Protein AF-A0A0J1G7T1-F1 (afdb_monomer_lite)

pLDDT: mean 90.17, std 11.35, range [50.28, 98.5]

Structure (mmCIF, N/CA/C/O backbone):
data_AF-A0A0J1G7T1-F1
#
_entry.id   AF-A0A0J1G7T1-F1
#
loop_
_atom_site.group_PDB
_atom_site.id
_atom_site.type_symbol
_atom_site.label_atom_id
_atom_site.label_alt_id
_atom_site.label_comp_id
_atom_site.label_asym_id
_atom_site.label_entity_id
_atom_site.label_seq_id
_atom_site.pdbx_PDB_ins_code
_atom_site.Cartn_x
_atom_site.Cartn_y
_atom_site.Cartn_z
_atom_site.occupancy
_atom_site.B_iso_or_equiv
_atom_site.auth_seq_id
_atom_site.auth_comp_id
_atom_site.auth_asym_id
_atom_site.auth_atom_id
_atom_site.pdbx_PDB_model_num
ATOM 1 N N . MET A 1 1 ? 23.965 -7.262 -17.929 1.00 50.28 1 MET A N 1
ATOM 2 C CA . MET A 1 1 ? 22.689 -6.513 -17.904 1.00 50.28 1 MET A CA 1
ATOM 3 C C . MET A 1 1 ? 21.839 -7.115 -16.795 1.00 50.28 1 MET A C 1
ATOM 5 O O . MET A 1 1 ? 21.727 -8.338 -16.795 1.00 50.28 1 MET A O 1
ATOM 9 N N . PRO A 1 2 ? 21.315 -6.339 -15.832 1.00 51.22 2 PRO A N 1
ATOM 10 C CA . PRO A 1 2 ? 20.493 -6.905 -14.765 1.00 51.22 2 PRO A CA 1
ATOM 11 C C . PRO A 1 2 ? 19.244 -7.589 -15.357 1.00 51.22 2 PRO A C 1
ATOM 13 O O . PRO A 1 2 ? 18.709 -7.085 -16.352 1.00 51.22 2 PRO A O 1
ATOM 16 N N . PRO A 1 3 ? 18.770 -8.721 -14.807 1.00 55.78 3 PRO A N 1
ATOM 17 C CA . PRO A 1 3 ? 17.714 -9.540 -15.420 1.00 55.78 3 PRO A CA 1
ATOM 18 C C . PRO A 1 3 ? 16.373 -8.801 -15.616 1.00 55.78 3 PRO A C 1
ATOM 20 O O . PRO A 1 3 ? 15.583 -9.178 -16.480 1.00 55.78 3 PRO A O 1
ATOM 23 N N . TYR A 1 4 ? 16.159 -7.701 -14.894 1.00 54.72 4 TYR A N 1
ATOM 24 C CA . TYR A 1 4 ? 14.972 -6.831 -14.923 1.00 54.72 4 TYR A CA 1
ATOM 25 C C . TYR A 1 4 ? 14.970 -5.794 -16.058 1.00 54.72 4 TYR A C 1
ATOM 27 O O . TYR A 1 4 ? 13.953 -5.153 -16.329 1.00 54.72 4 TYR A O 1
ATOM 35 N N . ALA A 1 5 ? 16.068 -5.678 -16.811 1.00 53.62 5 ALA A N 1
ATOM 36 C CA . ALA A 1 5 ? 16.098 -4.888 -18.040 1.00 53.62 5 ALA A CA 1
ATOM 37 C C . ALA A 1 5 ? 15.208 -5.464 -19.164 1.00 53.62 5 ALA A C 1
ATOM 39 O O . ALA A 1 5 ? 15.023 -4.813 -20.189 1.00 53.62 5 ALA A O 1
ATOM 40 N N . LYS A 1 6 ? 14.635 -6.661 -18.967 1.00 56.75 6 LYS A N 1
ATOM 41 C CA . LYS A 1 6 ? 13.764 -7.349 -19.932 1.00 56.75 6 LYS A CA 1
ATOM 42 C C . LYS A 1 6 ? 12.339 -6.796 -20.005 1.00 56.75 6 LYS A C 1
ATOM 44 O O . LYS A 1 6 ? 11.659 -7.036 -20.998 1.00 56.75 6 LYS A O 1
ATOM 49 N N . PHE A 1 7 ? 11.872 -6.052 -19.000 1.00 61.50 7 PHE A N 1
ATOM 50 C CA . PHE A 1 7 ? 10.547 -5.438 -19.073 1.00 61.50 7 PHE A CA 1
ATOM 51 C C . PHE A 1 7 ? 10.605 -4.125 -19.850 1.00 61.50 7 PHE A C 1
ATOM 53 O O . PHE A 1 7 ? 11.282 -3.180 -19.432 1.00 61.50 7 PHE A O 1
ATOM 60 N N . ASN A 1 8 ? 9.859 -4.060 -20.954 1.00 76.94 8 ASN A N 1
ATOM 61 C CA . ASN A 1 8 ? 9.566 -2.821 -21.672 1.00 76.94 8 ASN A CA 1
ATOM 62 C C . ASN A 1 8 ? 9.051 -1.754 -20.672 1.00 76.94 8 ASN A C 1
ATOM 64 O O . ASN A 1 8 ? 8.193 -2.087 -19.849 1.00 76.94 8 ASN A O 1
ATOM 68 N N . PRO A 1 9 ? 9.532 -0.495 -20.712 1.00 77.81 9 PRO A N 1
ATOM 69 C CA . PRO A 1 9 ? 9.046 0.584 -19.847 1.00 77.81 9 PRO A CA 1
ATOM 70 C C . PRO A 1 9 ? 7.515 0.698 -19.757 1.00 77.81 9 PRO A C 1
ATOM 72 O O . PRO A 1 9 ? 6.982 0.863 -18.661 1.00 77.81 9 PRO A O 1
ATOM 75 N N . ALA A 1 10 ? 6.797 0.518 -20.872 1.00 78.88 10 ALA A N 1
ATOM 76 C CA . ALA A 1 10 ? 5.332 0.539 -20.883 1.00 78.88 10 ALA A CA 1
ATOM 77 C C . ALA A 1 10 ? 4.725 -0.598 -20.041 1.00 78.88 10 ALA A C 1
ATOM 79 O O . ALA A 1 10 ? 3.765 -0.399 -19.300 1.00 78.88 10 ALA A O 1
ATOM 80 N N . PHE A 1 11 ? 5.329 -1.788 -20.095 1.00 83.56 11 PHE A N 1
ATOM 81 C CA . PHE A 1 11 ? 4.905 -2.926 -19.283 1.00 83.56 11 PHE A CA 1
ATOM 82 C C . PHE A 1 11 ? 5.117 -2.661 -17.789 1.00 83.56 11 PHE A C 1
ATOM 84 O O . PHE A 1 11 ? 4.256 -3.004 -16.979 1.00 83.56 11 PHE A O 1
ATOM 91 N N . ARG A 1 12 ? 6.221 -1.998 -17.415 1.00 85.38 12 ARG A N 1
ATOM 92 C CA . ARG A 1 12 ? 6.479 -1.616 -16.016 1.00 85.38 12 ARG A CA 1
ATOM 93 C C . ARG A 1 12 ? 5.422 -0.645 -15.511 1.00 85.38 12 ARG A C 1
ATOM 95 O O . ARG A 1 12 ? 4.888 -0.855 -14.430 1.00 85.38 12 ARG A O 1
ATOM 102 N N . GLN A 1 13 ? 5.070 0.368 -16.301 1.00 86.62 13 GLN A N 1
ATOM 103 C CA . GLN A 1 13 ? 4.047 1.333 -15.903 1.00 86.62 13 GLN A CA 1
ATOM 104 C C . GLN A 1 13 ? 2.675 0.671 -15.717 1.00 86.62 13 GLN A C 1
ATOM 106 O O . GLN A 1 13 ? 2.017 0.901 -14.704 1.00 86.62 13 GLN A O 1
ATOM 111 N N . ASN A 1 14 ? 2.268 -0.193 -16.648 1.00 90.50 14 ASN A N 1
ATOM 112 C CA . ASN A 1 14 ? 0.995 -0.909 -16.543 1.00 90.50 14 ASN A CA 1
ATOM 113 C C . ASN A 1 14 ? 0.973 -1.844 -15.329 1.00 90.50 14 ASN A C 1
ATOM 115 O O . ASN A 1 14 ? -0.002 -1.870 -14.585 1.00 90.50 14 ASN A O 1
ATOM 119 N N . THR A 1 15 ? 2.069 -2.563 -15.087 1.00 90.69 15 THR A N 1
ATOM 120 C CA . THR A 1 15 ? 2.218 -3.450 -13.926 1.00 90.69 15 THR A CA 1
ATOM 121 C C . THR A 1 15 ? 2.163 -2.655 -12.621 1.00 90.69 15 THR A C 1
ATOM 123 O O . THR A 1 15 ? 1.416 -3.019 -11.716 1.00 90.69 15 THR A O 1
ATOM 126 N N . ARG A 1 16 ? 2.865 -1.514 -12.554 1.00 92.81 16 ARG A N 1
ATOM 127 C CA . ARG A 1 16 ? 2.828 -0.579 -11.421 1.00 92.81 16 ARG A CA 1
ATOM 128 C C . ARG A 1 16 ? 1.397 -0.200 -11.056 1.00 92.81 16 ARG A C 1
ATOM 130 O O . ARG A 1 16 ? 1.012 -0.293 -9.894 1.00 92.81 16 ARG A O 1
ATOM 137 N N . VAL A 1 17 ? 0.614 0.205 -12.055 1.00 93.94 17 VAL A N 1
ATOM 138 C CA . VAL A 1 17 ? -0.768 0.646 -11.849 1.00 93.94 17 VAL A CA 1
ATOM 139 C C . VAL A 1 17 ? -1.671 -0.522 -11.458 1.00 93.94 17 VAL A C 1
ATOM 141 O O . VAL A 1 17 ? -2.364 -0.425 -10.452 1.00 93.94 17 VAL A O 1
ATOM 144 N N . LEU A 1 18 ? -1.637 -1.638 -12.192 1.00 95.62 18 LEU A N 1
ATOM 145 C CA . LEU A 1 18 ? -2.523 -2.782 -11.947 1.00 95.62 18 LEU A CA 1
ATOM 146 C C . LEU A 1 18 ? -2.321 -3.391 -10.556 1.00 95.62 18 LEU A C 1
ATOM 148 O O . LEU A 1 18 ? -3.287 -3.559 -9.810 1.00 95.62 18 LEU A O 1
ATOM 152 N N . PHE A 1 19 ? -1.075 -3.690 -10.182 1.00 96.06 19 PHE A N 1
ATOM 153 C CA . PHE A 1 19 ? -0.786 -4.256 -8.865 1.00 96.06 19 PHE A CA 1
ATOM 154 C C . PHE A 1 19 ? -0.987 -3.227 -7.751 1.00 96.06 19 PHE A C 1
ATOM 15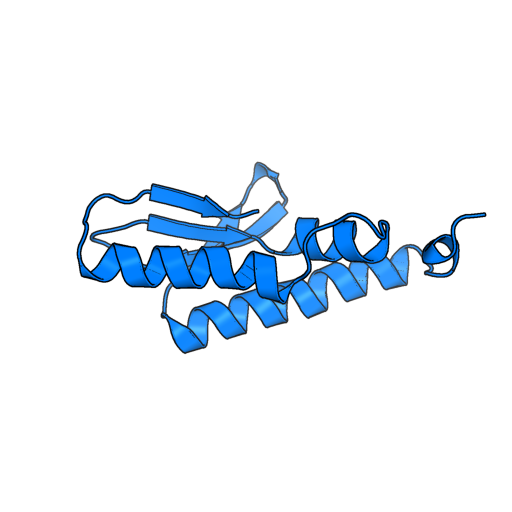6 O O . PHE A 1 19 ? -1.496 -3.585 -6.692 1.00 96.06 19 PHE A O 1
ATOM 163 N N . GLY A 1 20 ? -0.683 -1.947 -7.996 1.00 97.25 20 GLY A N 1
ATOM 164 C CA . GLY A 1 20 ? -0.995 -0.874 -7.053 1.00 97.25 20 GLY A CA 1
ATOM 165 C C . GLY A 1 20 ? -2.496 -0.792 -6.754 1.00 97.25 20 GLY A C 1
ATOM 166 O O . GLY A 1 20 ? -2.896 -0.835 -5.592 1.00 97.25 20 GLY A O 1
ATOM 167 N N . CYS A 1 21 ? -3.341 -0.777 -7.789 1.00 97.69 21 CYS A N 1
ATOM 168 C CA . CYS A 1 21 ? -4.799 -0.810 -7.648 1.00 97.69 21 CYS A CA 1
ATOM 169 C C . CYS A 1 21 ? -5.289 -2.072 -6.926 1.00 97.69 21 CYS A C 1
ATOM 171 O O . CYS A 1 21 ? -6.163 -1.980 -6.067 1.00 97.69 21 CYS A O 1
ATOM 173 N N . TYR A 1 22 ? -4.715 -3.239 -7.232 1.00 98.25 22 TYR A N 1
ATOM 174 C CA . TYR A 1 22 ? -5.055 -4.486 -6.546 1.00 98.25 22 TYR A CA 1
ATOM 175 C C . TYR A 1 22 ? -4.758 -4.421 -5.041 1.00 98.25 22 TYR A C 1
ATOM 177 O O . TYR A 1 22 ? -5.608 -4.788 -4.228 1.00 98.25 22 TYR A O 1
ATOM 185 N N . ILE A 1 23 ? -3.583 -3.914 -4.654 1.00 98.31 23 ILE A N 1
ATOM 186 C CA . ILE A 1 23 ? -3.198 -3.758 -3.245 1.00 98.31 23 ILE A CA 1
ATOM 187 C C . ILE A 1 23 ? -4.130 -2.762 -2.542 1.00 98.31 23 ILE A C 1
ATOM 189 O O . ILE A 1 23 ? -4.622 -3.045 -1.450 1.00 98.31 23 ILE A O 1
ATOM 193 N N . LEU A 1 24 ? -4.434 -1.633 -3.190 1.00 98.44 24 LEU A N 1
ATOM 194 C CA . LEU A 1 24 ? -5.368 -0.634 -2.671 1.00 98.44 24 LEU A CA 1
ATOM 195 C C . LEU A 1 24 ? -6.780 -1.199 -2.443 1.00 98.44 24 LEU A C 1
ATOM 197 O O . LEU A 1 24 ? -7.374 -0.962 -1.393 1.00 98.44 24 LEU A O 1
ATOM 201 N N . GLU A 1 25 ? -7.340 -1.941 -3.400 1.00 98.50 25 GLU A N 1
ATOM 202 C CA . GLU A 1 25 ? -8.663 -2.563 -3.242 1.00 98.50 25 GLU A CA 1
ATOM 203 C C . GLU A 1 25 ? -8.651 -3.684 -2.200 1.00 98.50 25 GLU A C 1
ATOM 205 O O . GLU A 1 25 ? -9.624 -3.845 -1.463 1.00 98.50 25 GLU A O 1
ATOM 210 N N . THR A 1 26 ? -7.545 -4.420 -2.082 1.00 98.44 26 THR A N 1
ATOM 211 C CA . THR A 1 26 ? -7.368 -5.430 -1.030 1.00 98.44 26 THR A CA 1
ATOM 212 C C . THR A 1 26 ? -7.393 -4.772 0.350 1.00 98.44 26 THR A C 1
ATOM 214 O O . THR A 1 26 ? -8.176 -5.179 1.205 1.00 98.44 26 THR A O 1
ATOM 217 N N . ALA A 1 27 ? -6.623 -3.698 0.555 1.00 98.25 27 ALA A N 1
ATOM 218 C CA . ALA A 1 27 ? -6.640 -2.929 1.798 1.00 98.25 27 ALA 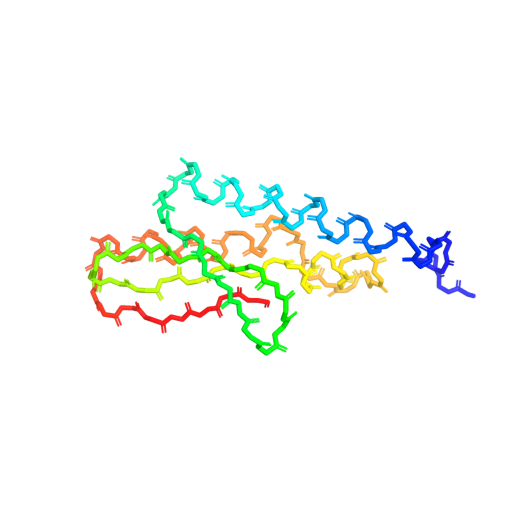A CA 1
ATOM 219 C C . ALA A 1 27 ? -8.042 -2.384 2.118 1.00 98.25 27 ALA A C 1
ATOM 221 O O . ALA A 1 27 ? -8.516 -2.533 3.246 1.00 98.25 27 ALA A O 1
ATOM 222 N N . ARG A 1 28 ? -8.729 -1.811 1.118 1.00 98.31 28 ARG A N 1
ATOM 223 C CA . ARG A 1 28 ? -10.061 -1.220 1.297 1.00 98.31 28 ARG A CA 1
ATOM 224 C C . ARG A 1 28 ? -11.118 -2.260 1.650 1.00 98.31 28 ARG A C 1
ATOM 226 O O . ARG A 1 28 ? -11.978 -2.002 2.486 1.00 98.31 28 ARG A O 1
ATOM 233 N N . ARG A 1 29 ? -11.081 -3.436 1.020 1.00 98.25 29 ARG A N 1
ATOM 234 C CA . ARG A 1 29 ? -12.025 -4.525 1.317 1.00 98.25 29 ARG A CA 1
ATOM 235 C C . ARG A 1 29 ? -11.795 -5.130 2.698 1.00 98.25 29 ARG A C 1
ATOM 237 O O . ARG A 1 29 ? -12.766 -5.529 3.329 1.00 98.25 29 ARG A O 1
ATOM 244 N N . SER A 1 30 ? -10.547 -5.173 3.158 1.00 97.38 30 SER A N 1
ATOM 245 C CA . SER A 1 30 ? -10.203 -5.738 4.464 1.00 97.38 30 SER A CA 1
ATOM 246 C C . SER A 1 30 ? -10.480 -4.783 5.628 1.00 97.38 30 SER A C 1
ATOM 248 O O . SER A 1 30 ? -10.921 -5.229 6.681 1.00 97.38 30 SER A O 1
ATOM 250 N N . PHE A 1 31 ? -10.241 -3.479 5.452 1.00 96.88 31 PHE A N 1
ATOM 251 C CA . PHE A 1 31 ? -10.233 -2.514 6.564 1.00 96.88 31 PHE A CA 1
ATOM 252 C C . PHE A 1 31 ? -11.103 -1.268 6.342 1.00 96.88 31 PHE A C 1
ATOM 254 O O . PHE A 1 31 ? -11.142 -0.381 7.195 1.00 96.88 31 PHE A O 1
ATOM 261 N N . GLY A 1 32 ? -11.812 -1.181 5.216 1.00 96.56 32 GLY A N 1
ATOM 262 C CA . GLY A 1 32 ? -12.544 0.021 4.828 1.00 96.56 32 GLY A CA 1
ATOM 263 C C . GLY A 1 32 ? -11.609 1.149 4.383 1.00 96.56 32 GLY A C 1
ATOM 264 O O . GLY A 1 32 ? -10.504 0.908 3.904 1.00 96.56 32 GLY A O 1
ATOM 265 N N . GLY A 1 33 ? -12.074 2.390 4.516 1.00 96.44 33 GLY A N 1
ATOM 266 C CA . GLY A 1 33 ? -11.314 3.582 4.142 1.00 96.44 33 GLY A CA 1
ATOM 267 C C . GLY A 1 33 ? -11.798 4.255 2.859 1.00 96.44 33 GLY A C 1
ATOM 268 O O . GLY A 1 33 ? -12.719 3.788 2.183 1.00 96.44 33 GLY A O 1
ATOM 269 N N . ARG A 1 34 ? -11.174 5.391 2.537 1.00 97.25 34 ARG A N 1
ATOM 270 C CA . ARG A 1 34 ? -11.501 6.222 1.373 1.00 97.25 34 ARG A CA 1
ATOM 271 C C . ARG A 1 34 ? -10.263 6.542 0.548 1.00 97.25 34 ARG A C 1
ATOM 273 O O . ARG A 1 34 ? -9.174 6.745 1.086 1.00 97.25 34 ARG A O 1
ATOM 280 N N . TYR A 1 35 ? -10.448 6.628 -0.763 1.00 97.56 35 TYR A N 1
ATOM 281 C CA . TYR A 1 35 ? -9.393 7.069 -1.664 1.00 97.56 35 TYR A CA 1
ATOM 282 C C . TYR A 1 35 ? -9.165 8.573 -1.546 1.00 97.56 35 TYR A C 1
ATOM 284 O O . TYR A 1 35 ? -10.112 9.352 -1.434 1.00 97.56 35 TYR A O 1
ATOM 292 N N . LYS A 1 36 ? -7.899 8.977 -1.608 1.00 96.06 36 LYS A N 1
ATOM 293 C CA . LYS A 1 36 ? -7.476 10.371 -1.724 1.00 96.06 36 LYS A CA 1
ATOM 294 C C . LYS A 1 36 ? -6.433 10.480 -2.828 1.00 96.06 36 LYS A C 1
ATOM 296 O O . LYS A 1 36 ? -5.595 9.598 -2.975 1.00 96.06 36 LYS A O 1
ATOM 301 N N . TRP A 1 37 ? -6.477 11.561 -3.594 1.00 96.12 37 TRP A N 1
ATOM 302 C CA . TRP A 1 37 ? -5.423 11.868 -4.552 1.00 96.12 37 TRP A CA 1
ATOM 303 C C . TRP A 1 37 ? -4.194 12.428 -3.827 1.00 96.12 37 TRP A C 1
ATOM 305 O O . TRP A 1 37 ? -4.324 13.332 -2.996 1.00 96.12 37 TRP A O 1
ATOM 315 N N . TRP A 1 38 ? -3.008 11.878 -4.097 1.00 92.19 38 TRP A N 1
ATOM 316 C CA . TRP A 1 38 ? -1.758 12.392 -3.546 1.00 92.19 38 TRP A CA 1
ATOM 317 C C . TRP A 1 38 ? -1.050 13.263 -4.577 1.00 92.19 38 TRP A C 1
ATOM 319 O O . TRP A 1 38 ? -0.333 12.760 -5.438 1.00 92.19 38 TRP A O 1
ATOM 329 N N . GLU A 1 39 ? -1.221 14.580 -4.443 1.00 91.75 39 GLU A N 1
ATOM 330 C CA . GLU A 1 39 ? -0.719 15.586 -5.395 1.00 91.75 39 GLU A CA 1
ATOM 331 C C . GLU A 1 39 ? 0.772 15.427 -5.729 1.00 91.75 39 GLU A C 1
ATOM 333 O O . GLU A 1 39 ? 1.169 15.553 -6.877 1.00 91.75 39 GLU A O 1
ATOM 338 N N . ILE A 1 40 ? 1.607 15.089 -4.739 1.00 88.19 40 ILE A N 1
ATOM 339 C CA . ILE A 1 40 ? 3.065 14.973 -4.915 1.00 88.19 40 ILE A CA 1
ATOM 340 C C . ILE A 1 40 ? 3.443 13.789 -5.818 1.00 88.19 40 ILE A C 1
ATOM 342 O O . ILE A 1 40 ? 4.441 13.848 -6.530 1.00 88.19 40 ILE A O 1
ATOM 346 N N . LYS A 1 41 ? 2.683 12.691 -5.750 1.00 87.38 41 LYS A N 1
ATOM 347 C CA . LYS A 1 41 ? 2.974 11.445 -6.476 1.00 87.38 41 LYS A CA 1
ATOM 348 C C . LYS A 1 41 ? 2.086 11.254 -7.704 1.00 87.38 41 LYS A C 1
ATOM 350 O O . LYS A 1 41 ? 2.312 10.301 -8.444 1.00 87.38 41 LYS A O 1
ATOM 355 N N . GLU A 1 42 ? 1.082 12.114 -7.884 1.00 93.62 42 GLU A N 1
ATOM 356 C CA . GLU A 1 42 ? 0.051 12.017 -8.925 1.00 93.62 42 GLU A CA 1
ATOM 357 C C . GLU A 1 42 ? -0.587 10.620 -8.989 1.00 93.62 42 GLU A C 1
ATOM 359 O O . GLU A 1 42 ? -0.800 10.033 -10.052 1.00 93.62 42 GLU A O 1
ATOM 364 N N . LEU A 1 43 ? -0.843 10.052 -7.809 1.00 93.81 43 LEU A N 1
ATOM 365 C CA . LEU A 1 43 ? -1.349 8.697 -7.633 1.00 93.81 43 LEU A CA 1
ATOM 366 C C . LEU A 1 43 ? -2.342 8.644 -6.467 1.00 93.81 43 LEU A C 1
ATOM 368 O O . LEU A 1 43 ? -2.227 9.425 -5.516 1.00 93.81 43 LEU A O 1
ATOM 372 N N . PRO A 1 44 ? -3.321 7.724 -6.501 1.00 96.50 44 PRO A N 1
ATOM 373 C CA . PRO A 1 44 ? -4.249 7.559 -5.397 1.00 96.50 44 PRO A CA 1
ATOM 374 C C . PRO A 1 44 ? -3.562 6.911 -4.190 1.00 96.50 44 PRO A C 1
ATOM 376 O O . PRO A 1 44 ? -2.686 6.060 -4.322 1.00 96.50 44 PRO A O 1
ATOM 379 N N . ILE A 1 45 ? -4.022 7.267 -3.001 1.00 96.94 45 ILE A N 1
ATOM 380 C CA . ILE A 1 45 ? -3.713 6.584 -1.744 1.00 96.94 45 ILE A CA 1
ATOM 381 C C . ILE A 1 45 ? -5.020 6.160 -1.087 1.00 96.94 45 ILE A C 1
ATOM 383 O O . ILE A 1 45 ? -6.062 6.782 -1.313 1.00 96.94 45 ILE A O 1
ATOM 387 N N . LEU A 1 46 ? -4.979 5.118 -0.266 1.00 98.31 46 LEU A N 1
ATOM 388 C CA . LEU A 1 46 ? -6.107 4.750 0.586 1.00 98.31 46 LEU A CA 1
ATOM 389 C C . LEU A 1 46 ? -5.834 5.239 2.004 1.00 98.31 46 LEU A C 1
ATOM 391 O O . LEU A 1 46 ? -4.776 4.937 2.545 1.00 98.31 46 LEU A O 1
ATOM 395 N N . LEU A 1 47 ? -6.786 5.969 2.586 1.00 97.56 47 LEU A N 1
ATOM 396 C CA . LEU A 1 47 ? -6.783 6.363 3.993 1.00 97.56 47 LEU A CA 1
ATOM 397 C C . LEU A 1 47 ? -7.814 5.543 4.772 1.00 97.56 47 LEU A C 1
ATOM 399 O O . LEU A 1 47 ? -8.982 5.493 4.379 1.00 97.56 47 LEU A O 1
ATOM 403 N N . SER A 1 48 ? -7.387 4.964 5.889 1.00 97.50 48 SER A N 1
ATOM 404 C CA . SER A 1 48 ? -8.168 4.060 6.739 1.00 97.50 48 SER A CA 1
ATOM 405 C C . SER A 1 48 ? -8.067 4.442 8.217 1.00 97.50 48 SER A C 1
ATOM 407 O O . SER A 1 48 ? -7.180 5.193 8.624 1.00 97.50 48 SER A O 1
ATOM 409 N N . GLY A 1 49 ? -8.989 3.925 9.034 1.00 94.38 49 GLY A N 1
ATOM 410 C CA . GLY A 1 49 ? -9.022 4.174 10.483 1.00 94.38 49 GLY A CA 1
ATOM 411 C C . GLY A 1 49 ? -9.621 5.524 10.899 1.00 94.38 49 GLY A C 1
ATOM 412 O O . GLY A 1 49 ? -9.675 5.825 12.092 1.00 94.38 49 GLY A O 1
ATOM 413 N N . GLU A 1 50 ? -10.092 6.330 9.945 1.00 94.06 50 GLU A N 1
ATOM 414 C CA . GLU A 1 50 ? -10.787 7.586 10.236 1.00 94.06 50 GLU A CA 1
ATOM 415 C C . GLU A 1 50 ? -12.120 7.342 10.969 1.00 94.06 50 GLU A C 1
ATOM 417 O O . GLU A 1 50 ? -12.797 6.350 10.688 1.00 94.06 50 GLU A O 1
ATOM 422 N N . PRO A 1 51 ? -12.555 8.267 11.852 1.00 93.06 51 PRO A N 1
ATOM 423 C CA . PRO A 1 51 ? -11.914 9.548 12.191 1.00 93.06 51 PRO A CA 1
ATOM 424 C C . PRO A 1 51 ? -10.882 9.493 13.335 1.00 93.06 51 PRO A C 1
ATOM 426 O O . PRO A 1 51 ? -10.202 10.488 13.572 1.00 93.06 51 PRO A O 1
ATOM 429 N N . GLN A 1 52 ? -10.770 8.387 14.076 1.00 93.88 52 GLN A N 1
ATOM 430 C CA . GLN A 1 52 ? -9.889 8.308 15.255 1.00 93.88 52 GLN A CA 1
ATOM 431 C C . GLN A 1 52 ? -8.403 8.194 14.889 1.00 93.88 52 GLN A C 1
ATOM 433 O O . GLN A 1 52 ? -7.541 8.609 15.670 1.00 93.88 52 GLN A O 1
ATOM 438 N N . ASN A 1 53 ? -8.115 7.647 13.710 1.00 95.12 53 ASN A N 1
ATOM 439 C CA . ASN A 1 53 ? -6.788 7.436 13.147 1.00 95.12 53 ASN A CA 1
ATOM 440 C C . ASN A 1 53 ? -6.768 7.876 11.670 1.00 95.12 53 ASN A C 1
ATOM 442 O O . ASN A 1 53 ? -7.808 8.129 11.070 1.00 95.12 53 ASN A O 1
ATOM 446 N N . ALA A 1 54 ? -5.585 7.977 11.073 1.00 95.19 54 ALA A N 1
ATOM 447 C CA . ALA A 1 54 ? -5.397 8.301 9.663 1.00 95.19 54 ALA A CA 1
ATOM 448 C C . ALA A 1 54 ? -4.221 7.492 9.104 1.00 95.19 54 ALA A C 1
ATOM 450 O O . ALA A 1 54 ? -3.081 7.953 9.057 1.00 95.19 54 ALA A O 1
ATOM 451 N N . ILE A 1 55 ? -4.503 6.254 8.707 1.00 97.38 55 ILE A N 1
ATOM 452 C CA . ILE A 1 55 ? -3.496 5.302 8.239 1.00 97.38 55 ILE A CA 1
ATOM 453 C C . ILE A 1 55 ? -3.565 5.216 6.719 1.00 97.38 55 ILE A C 1
ATOM 455 O O . ILE A 1 55 ? -4.570 4.780 6.159 1.00 97.38 55 ILE A O 1
ATOM 459 N N . GLY A 1 56 ? -2.506 5.669 6.054 1.00 96.62 56 GLY A N 1
ATOM 460 C CA . GLY A 1 56 ? -2.390 5.686 4.603 1.00 96.62 56 GLY A CA 1
ATOM 461 C C . GLY A 1 56 ? -1.574 4.524 4.046 1.00 96.62 56 GLY A C 1
ATOM 462 O O . GLY A 1 56 ? -0.538 4.179 4.609 1.00 96.62 56 GLY A O 1
ATOM 463 N N . ILE A 1 57 ? -1.985 3.983 2.899 1.00 97.94 57 ILE A N 1
ATOM 464 C CA . ILE A 1 57 ? -1.175 3.062 2.085 1.00 97.94 57 ILE A CA 1
ATOM 465 C C . ILE A 1 57 ? -1.095 3.551 0.632 1.00 97.94 57 ILE A C 1
ATOM 467 O O . ILE A 1 57 ? -2.109 3.911 0.024 1.00 97.94 57 ILE A O 1
ATOM 471 N N . ALA A 1 58 ? 0.121 3.571 0.082 1.00 97.31 58 ALA A N 1
ATOM 472 C CA . ALA A 1 58 ? 0.456 4.070 -1.249 1.00 97.31 58 ALA A CA 1
ATOM 473 C C . ALA A 1 58 ? 1.415 3.093 -1.975 1.00 97.31 58 ALA A C 1
ATOM 475 O O . ALA A 1 58 ? 2.626 3.264 -1.949 1.00 97.31 58 ALA A O 1
ATOM 476 N N . PRO A 1 59 ? 0.901 2.046 -2.641 1.00 96.88 59 PRO A N 1
ATOM 477 C CA . PRO A 1 59 ? 1.704 0.876 -3.024 1.00 96.88 59 PRO A CA 1
ATOM 478 C C . PRO A 1 59 ? 2.533 1.019 -4.310 1.00 96.88 59 PRO A C 1
ATOM 480 O O . PRO A 1 59 ? 3.321 0.134 -4.639 1.00 96.88 59 PRO A O 1
ATOM 483 N N . PHE A 1 60 ? 2.318 2.069 -5.103 1.00 95.81 60 PHE A N 1
ATOM 484 C CA . PHE A 1 60 ? 2.804 2.120 -6.487 1.00 95.81 60 PHE A CA 1
ATOM 485 C C . PHE A 1 60 ? 4.330 2.131 -6.598 1.00 95.81 60 PHE A C 1
ATOM 487 O O . PHE A 1 60 ? 4.876 1.454 -7.469 1.00 95.81 60 PHE A O 1
ATOM 494 N N . ASP A 1 61 ? 5.019 2.865 -5.727 1.00 92.69 61 ASP A N 1
ATOM 495 C CA . ASP A 1 61 ? 6.480 2.918 -5.760 1.00 92.69 61 ASP A CA 1
ATOM 496 C C . ASP A 1 61 ? 7.075 1.580 -5.315 1.00 92.69 61 ASP A C 1
ATOM 498 O O . ASP A 1 61 ? 7.953 1.061 -6.004 1.00 92.69 61 ASP A O 1
ATOM 502 N N . LYS A 1 62 ? 6.500 0.920 -4.297 1.00 93.44 62 LYS A N 1
ATOM 503 C CA . LYS A 1 62 ? 6.897 -0.451 -3.935 1.00 93.44 62 LYS A CA 1
ATOM 504 C C . LYS A 1 62 ? 6.725 -1.473 -5.040 1.00 93.44 62 LYS A C 1
ATOM 506 O O . LYS A 1 62 ? 7.614 -2.301 -5.242 1.00 93.44 62 LYS A O 1
ATOM 511 N N . VAL A 1 63 ? 5.635 -1.415 -5.801 1.00 93.25 63 VAL A N 1
ATOM 512 C CA . VAL A 1 63 ? 5.475 -2.299 -6.966 1.00 93.25 63 VAL A CA 1
ATOM 513 C C . VAL A 1 63 ? 6.591 -2.053 -7.983 1.00 93.25 63 VAL A C 1
ATOM 515 O O . VAL A 1 63 ? 7.155 -3.008 -8.519 1.00 93.25 63 VAL A O 1
ATOM 518 N N . LEU A 1 64 ? 6.936 -0.788 -8.242 1.00 90.19 64 LEU A N 1
ATOM 519 C CA . LEU A 1 64 ? 8.009 -0.445 -9.172 1.00 90.19 64 LEU A CA 1
ATOM 520 C C . LEU A 1 64 ? 9.378 -0.917 -8.681 1.00 90.19 64 LEU A C 1
ATOM 522 O O . LEU A 1 64 ? 10.099 -1.557 -9.445 1.00 90.19 64 LEU A O 1
ATOM 526 N N . GLU A 1 65 ? 9.712 -0.643 -7.423 1.00 89.44 65 GLU A N 1
ATOM 527 C CA . GLU A 1 65 ? 10.956 -1.071 -6.780 1.00 89.44 65 GLU A CA 1
ATOM 528 C C . GLU A 1 65 ? 11.137 -2.588 -6.872 1.00 89.44 65 GLU A C 1
ATOM 530 O O . GLU A 1 65 ? 12.188 -3.061 -7.311 1.00 89.44 65 GLU A O 1
ATOM 535 N N . ARG A 1 66 ? 10.079 -3.353 -6.576 1.00 87.00 66 ARG A N 1
ATOM 536 C CA . ARG A 1 66 ? 10.120 -4.818 -6.606 1.00 87.00 66 ARG A CA 1
ATOM 537 C C . ARG A 1 66 ? 10.350 -5.401 -7.997 1.00 87.00 66 ARG A C 1
ATOM 539 O O . ARG A 1 66 ? 10.885 -6.504 -8.115 1.00 87.00 66 ARG A O 1
ATOM 546 N N . MET A 1 67 ? 9.944 -4.686 -9.047 1.00 84.50 67 MET A N 1
ATOM 547 C CA . MET A 1 67 ? 10.189 -5.088 -10.435 1.00 84.50 67 MET A CA 1
ATOM 548 C C . MET A 1 67 ? 11.630 -4.844 -10.889 1.00 84.50 67 MET A C 1
ATOM 550 O O . MET A 1 67 ? 12.053 -5.454 -11.870 1.00 84.50 67 MET A O 1
ATOM 554 N N . VAL A 1 68 ? 12.356 -3.921 -10.252 1.00 82.81 68 VAL A N 1
ATOM 555 C CA . VAL A 1 68 ? 13.681 -3.470 -10.716 1.00 82.81 68 VAL A CA 1
ATOM 556 C C . VAL A 1 68 ? 14.823 -3.834 -9.769 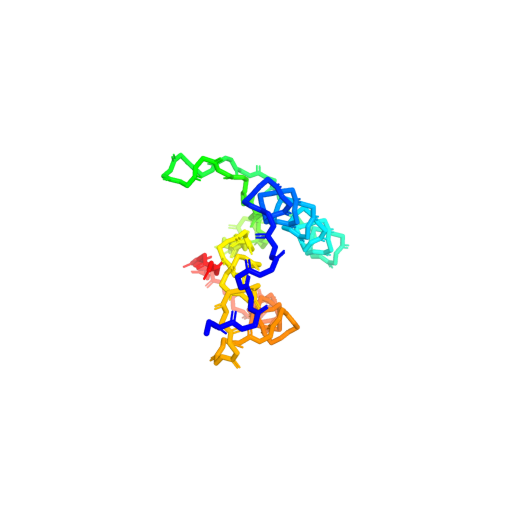1.00 82.81 68 VAL A C 1
ATOM 558 O O . VAL A 1 68 ? 15.977 -3.578 -10.108 1.00 82.81 68 VAL A O 1
ATOM 561 N N . SER A 1 69 ? 14.522 -4.415 -8.608 1.00 80.50 69 SER A N 1
ATOM 562 C CA . SER A 1 69 ? 15.503 -4.777 -7.589 1.00 80.50 69 SER A CA 1
ATOM 563 C C . SER A 1 69 ? 15.200 -6.139 -6.964 1.00 80.50 69 SER A C 1
ATOM 565 O O . SER A 1 69 ? 14.048 -6.470 -6.682 1.00 80.50 69 SER A O 1
ATOM 567 N N . ASP A 1 70 ? 16.260 -6.903 -6.701 1.00 70.50 70 ASP A N 1
ATOM 568 C CA . ASP A 1 70 ? 16.200 -8.195 -6.004 1.00 70.50 70 ASP A CA 1
ATOM 569 C C . ASP A 1 70 ? 16.358 -8.056 -4.476 1.00 70.50 70 ASP A C 1
ATOM 571 O O . ASP A 1 70 ? 16.198 -9.033 -3.752 1.00 70.50 70 ASP A O 1
ATOM 575 N N . VAL A 1 71 ? 16.675 -6.853 -3.978 1.00 73.12 71 VAL A N 1
ATOM 576 C CA . VAL A 1 71 ? 16.997 -6.579 -2.557 1.00 73.12 71 VAL A CA 1
ATOM 577 C C . VAL A 1 71 ? 15.864 -5.821 -1.847 1.00 73.12 71 VAL A C 1
ATOM 579 O O . VAL A 1 71 ? 16.003 -5.361 -0.720 1.00 73.12 71 VAL A O 1
ATOM 582 N N . THR A 1 72 ? 14.722 -5.649 -2.505 1.00 77.31 72 THR A N 1
ATOM 583 C CA . THR A 1 72 ? 13.577 -4.938 -1.927 1.00 77.31 72 THR A CA 1
ATOM 584 C C . THR A 1 72 ? 12.682 -5.877 -1.139 1.00 77.31 72 THR A C 1
ATOM 586 O O . THR A 1 72 ? 12.460 -7.014 -1.560 1.00 77.31 72 THR A O 1
ATOM 589 N N . GLU A 1 73 ? 12.097 -5.339 -0.072 1.00 85.88 73 GLU A N 1
ATOM 590 C CA . GLU A 1 73 ? 10.943 -5.907 0.622 1.00 85.88 73 GLU A CA 1
ATOM 591 C C . GLU A 1 73 ? 9.907 -6.471 -0.368 1.00 85.88 73 GLU A C 1
ATOM 593 O O . GLU A 1 73 ? 9.634 -5.896 -1.431 1.00 85.88 73 GLU A O 1
ATOM 598 N N . SER A 1 74 ? 9.346 -7.633 -0.046 1.00 91.06 74 SER A N 1
ATOM 599 C CA . SER A 1 74 ? 8.284 -8.239 -0.839 1.00 91.06 74 SER A CA 1
ATOM 600 C C . SER A 1 74 ? 6.949 -7.509 -0.640 1.00 91.06 74 SER A C 1
ATOM 602 O O . SER A 1 74 ? 6.677 -6.929 0.404 1.00 91.06 74 SER A O 1
ATOM 604 N N . ILE A 1 75 ? 6.061 -7.570 -1.638 1.00 93.69 75 ILE A N 1
ATOM 605 C CA . ILE A 1 75 ? 4.720 -6.967 -1.527 1.00 93.69 75 ILE A CA 1
ATOM 606 C C . ILE A 1 75 ? 3.937 -7.469 -0.292 1.00 93.69 75 ILE A C 1
ATOM 608 O O . ILE A 1 75 ? 3.283 -6.646 0.347 1.00 93.69 75 ILE A O 1
ATO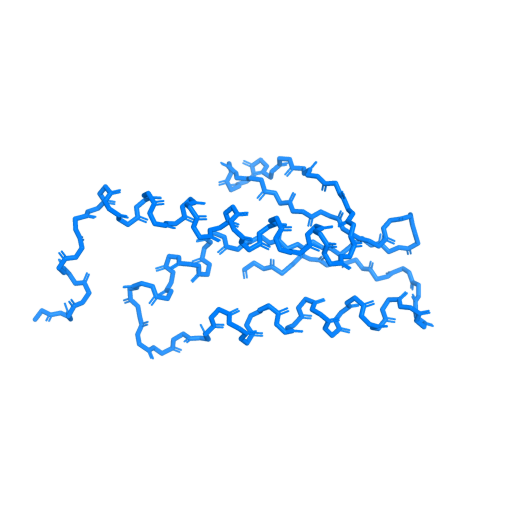M 612 N N . PRO A 1 76 ? 3.983 -8.766 0.081 1.00 95.38 76 PRO A N 1
ATOM 613 C CA . PRO A 1 76 ? 3.354 -9.230 1.316 1.00 95.38 76 PRO A CA 1
ATOM 614 C C . PRO A 1 76 ? 3.945 -8.617 2.589 1.00 95.38 76 PRO A C 1
ATOM 616 O O . PRO A 1 76 ? 3.176 -8.234 3.462 1.00 95.38 76 PRO A O 1
ATOM 619 N N . GLU A 1 77 ? 5.272 -8.490 2.688 1.00 95.00 77 GLU A N 1
ATOM 620 C CA . GLU A 1 77 ? 5.930 -7.853 3.842 1.00 95.00 77 GLU A CA 1
ATOM 621 C C . GLU A 1 77 ? 5.510 -6.381 3.961 1.00 95.00 77 GLU A C 1
ATOM 623 O O . GLU A 1 77 ? 5.032 -5.963 5.014 1.00 95.00 77 GLU A O 1
ATOM 628 N N . PHE A 1 78 ? 5.521 -5.645 2.844 1.00 96.12 78 PHE A N 1
ATOM 629 C CA . PHE A 1 78 ? 5.013 -4.272 2.776 1.00 96.12 78 PHE A CA 1
ATOM 630 C C . PHE A 1 78 ? 3.551 -4.164 3.245 1.00 96.12 78 PHE A C 1
ATOM 632 O O . PHE A 1 78 ? 3.185 -3.276 4.018 1.00 96.12 78 PHE A O 1
ATOM 639 N N . PHE A 1 79 ? 2.688 -5.074 2.783 1.00 97.69 79 PHE A N 1
ATOM 640 C CA . PHE A 1 79 ? 1.277 -5.080 3.168 1.00 97.69 79 PHE A CA 1
ATOM 641 C C . PHE A 1 79 ? 1.079 -5.454 4.642 1.00 97.69 79 PHE A C 1
ATOM 643 O O . PHE A 1 79 ? 0.161 -4.942 5.283 1.00 97.69 79 PHE A O 1
ATOM 650 N N . GLN A 1 80 ? 1.946 -6.305 5.194 1.00 97.75 80 GLN A N 1
AT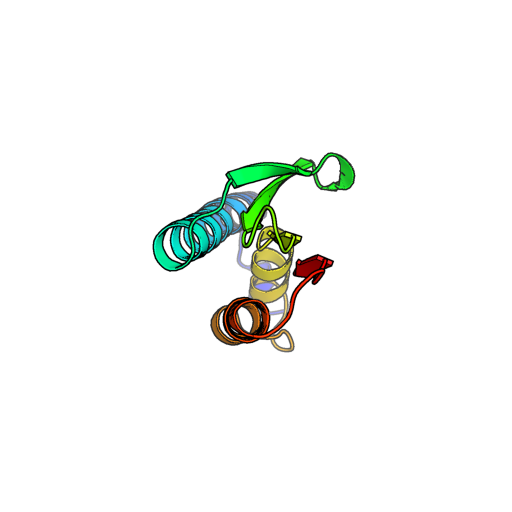OM 651 C CA . GLN A 1 80 ? 1.897 -6.693 6.599 1.00 97.75 80 GLN A CA 1
ATOM 652 C C . GLN A 1 80 ? 2.123 -5.490 7.519 1.00 97.75 80 GLN A C 1
ATOM 654 O O . GLN A 1 80 ? 1.397 -5.352 8.498 1.00 97.75 80 GLN A O 1
ATOM 659 N N . ILE A 1 81 ? 3.011 -4.555 7.156 1.00 97.06 81 ILE A N 1
ATOM 660 C CA . ILE A 1 81 ? 3.190 -3.296 7.903 1.00 97.06 81 ILE A CA 1
ATOM 661 C C . ILE A 1 81 ? 1.856 -2.547 8.021 1.00 97.06 81 ILE A C 1
ATOM 663 O O . ILE A 1 81 ? 1.505 -2.060 9.095 1.00 97.06 81 ILE A O 1
ATOM 667 N N . TYR A 1 82 ? 1.080 -2.471 6.936 1.00 97.81 82 TYR A N 1
ATOM 668 C CA . TYR A 1 82 ? -0.239 -1.837 6.958 1.00 97.81 82 TYR A CA 1
ATOM 669 C C . TYR A 1 82 ? -1.236 -2.597 7.841 1.00 97.81 82 TYR A C 1
ATOM 671 O O . TYR A 1 82 ? -1.974 -1.969 8.598 1.00 97.81 82 TYR A O 1
ATOM 679 N N . VAL A 1 83 ? -1.237 -3.932 7.794 1.00 98.06 83 VAL A N 1
ATOM 680 C CA . VAL A 1 83 ? -2.082 -4.765 8.665 1.00 98.06 83 VAL A CA 1
ATOM 681 C C . VAL A 1 83 ? -1.748 -4.534 10.138 1.00 98.06 83 VAL A C 1
ATOM 683 O O . VAL A 1 83 ? -2.649 -4.241 10.918 1.00 98.06 83 VAL A O 1
ATOM 686 N N . ASP A 1 84 ? -0.472 -4.589 10.515 1.00 97.38 84 ASP A N 1
ATOM 687 C CA . ASP A 1 84 ? -0.025 -4.415 11.903 1.00 97.38 84 ASP A CA 1
ATOM 688 C C . ASP A 1 84 ? -0.438 -3.048 12.454 1.00 97.38 84 ASP A C 1
ATOM 690 O O . ASP A 1 84 ? -0.898 -2.903 13.588 1.00 97.38 84 ASP A O 1
ATOM 694 N N . MET A 1 85 ? -0.333 -2.036 11.603 1.00 96.88 85 MET A N 1
ATOM 695 C CA . MET A 1 85 ? -0.762 -0.678 11.879 1.00 96.88 85 MET A CA 1
ATOM 696 C C . MET A 1 85 ? -2.279 -0.556 12.059 1.00 96.88 85 MET A C 1
ATOM 698 O O . MET A 1 85 ? -2.737 0.118 12.987 1.00 96.88 85 MET A O 1
ATOM 702 N N . MET A 1 86 ? -3.065 -1.238 11.225 1.00 97.12 86 MET A N 1
ATOM 703 C CA . MET A 1 86 ? -4.517 -1.312 11.385 1.00 97.12 86 MET A CA 1
ATOM 704 C C . MET A 1 86 ? -4.915 -2.051 12.667 1.00 97.12 86 MET A C 1
ATOM 706 O O . MET A 1 86 ? -5.834 -1.607 13.355 1.00 97.12 86 MET A O 1
ATOM 710 N N . GLU A 1 87 ? -4.223 -3.126 13.036 1.00 96.44 87 GLU A N 1
ATOM 711 C CA . GLU A 1 87 ? -4.465 -3.839 14.294 1.00 96.44 87 GLU A CA 1
ATOM 712 C C . GLU A 1 87 ? -4.143 -2.962 15.507 1.00 96.44 87 GLU A C 1
ATOM 714 O O . GLU A 1 87 ? -4.973 -2.817 16.406 1.00 96.44 87 GLU A O 1
ATOM 719 N N . LYS A 1 88 ? -2.997 -2.274 15.490 1.00 95.81 88 LYS A N 1
ATOM 720 C CA . LYS A 1 88 ? -2.609 -1.317 16.536 1.00 95.81 88 LYS A CA 1
ATOM 721 C C . LYS A 1 88 ? -3.634 -0.189 16.704 1.00 95.81 88 LYS A C 1
ATOM 723 O O . LYS A 1 88 ? -3.926 0.239 17.820 1.00 95.81 88 LYS A O 1
ATOM 728 N N . SER A 1 89 ? -4.246 0.249 15.604 1.00 95.19 89 SER A N 1
ATOM 729 C CA . SER A 1 89 ? -5.284 1.289 15.595 1.00 95.19 89 SER A CA 1
ATOM 730 C C . SER A 1 89 ? -6.581 0.904 16.319 1.00 95.19 89 SER A C 1
ATOM 732 O O . SER A 1 89 ? -7.395 1.776 16.618 1.00 95.19 89 SER A O 1
ATOM 734 N N . LYS A 1 90 ? -6.783 -0.386 16.626 1.00 93.19 90 LYS A N 1
ATOM 735 C CA . LYS A 1 90 ? -7.937 -0.858 17.408 1.00 93.19 90 LYS A CA 1
ATOM 736 C C . LYS A 1 90 ? -7.779 -0.580 18.901 1.00 93.19 90 LYS A C 1
ATOM 738 O O . LYS A 1 90 ? -8.779 -0.455 19.602 1.00 93.19 90 LYS A O 1
ATOM 743 N N . THR A 1 91 ? -6.541 -0.504 19.388 1.00 94.69 91 THR A N 1
ATOM 744 C CA . THR A 1 91 ? -6.222 -0.277 20.807 1.00 94.69 91 THR A CA 1
ATOM 745 C C . THR A 1 91 ? -5.670 1.119 21.077 1.00 94.69 91 THR A C 1
ATOM 747 O O . THR A 1 91 ? -5.728 1.590 22.209 1.00 94.69 91 THR A O 1
ATOM 750 N N . GLU A 1 92 ? -5.148 1.794 20.053 1.00 92.31 92 GLU A N 1
ATOM 751 C CA . GLU A 1 92 ? -4.574 3.135 20.142 1.00 92.31 92 GLU A CA 1
ATOM 752 C C . GLU A 1 92 ? -5.349 4.140 19.277 1.00 92.31 92 GLU A C 1
ATOM 754 O O . GLU A 1 92 ? -6.045 3.789 18.327 1.00 92.31 92 GLU A O 1
ATOM 759 N N . SER A 1 93 ? -5.244 5.424 19.610 1.00 90.44 93 SER A N 1
ATOM 760 C CA . SER A 1 93 ? -5.900 6.515 18.879 1.00 90.44 93 SER A CA 1
ATOM 761 C C . SER A 1 93 ? -4.889 7.590 18.495 1.00 90.44 93 SER A C 1
ATOM 763 O O . SER A 1 93 ? -3.855 7.726 19.150 1.00 90.44 93 SER A O 1
ATOM 765 N N . ARG A 1 94 ? -5.226 8.414 17.493 1.00 91.38 94 ARG A N 1
ATOM 766 C CA . ARG A 1 94 ? -4.375 9.490 16.944 1.00 91.38 94 ARG A CA 1
ATOM 767 C C . ARG A 1 94 ? -3.135 8.988 16.197 1.00 91.38 94 ARG A C 1
ATOM 769 O O . ARG A 1 94 ? -2.158 9.722 16.058 1.00 91.38 94 ARG A O 1
ATOM 776 N N . LEU A 1 95 ? -3.182 7.764 15.682 1.00 89.38 95 LEU A N 1
ATOM 777 C CA . LEU A 1 95 ? -2.174 7.257 14.759 1.00 89.38 95 LEU A CA 1
ATOM 778 C C . LEU A 1 95 ? -2.334 7.945 13.398 1.00 89.38 95 LEU A C 1
ATOM 780 O O . LEU A 1 95 ? -3.424 7.928 12.831 1.00 89.38 95 LEU A O 1
ATOM 784 N N . SER A 1 96 ? -1.264 8.546 12.877 1.00 91.56 96 SER A N 1
ATOM 785 C CA . SER A 1 96 ? -1.268 9.217 11.572 1.00 91.56 96 SER A CA 1
ATOM 786 C C . SER A 1 96 ? 0.056 8.993 10.845 1.00 91.56 96 SER A C 1
ATOM 788 O O . SER A 1 96 ? 1.092 9.502 11.271 1.00 91.56 96 SER A O 1
ATOM 790 N N . PHE A 1 97 ? 0.035 8.199 9.775 1.00 92.25 97 PHE A N 1
ATOM 791 C CA . PHE A 1 97 ? 1.203 7.908 8.935 1.00 92.25 97 PHE A CA 1
ATOM 792 C C . PHE A 1 97 ? 0.764 7.377 7.571 1.00 92.25 97 PHE A C 1
ATOM 794 O O . PHE A 1 97 ? -0.347 6.875 7.408 1.00 92.25 97 PHE A O 1
ATOM 801 N N . ILE A 1 98 ? 1.658 7.475 6.589 1.00 91.06 98 ILE A N 1
ATOM 802 C CA . ILE A 1 98 ? 1.472 6.932 5.243 1.00 91.06 98 ILE A CA 1
ATOM 803 C C . ILE A 1 98 ? 2.603 5.944 4.979 1.00 91.06 98 ILE A C 1
ATOM 805 O O . ILE A 1 98 ? 3.771 6.289 5.143 1.00 91.06 98 ILE A O 1
ATOM 809 N N . ILE A 1 99 ? 2.242 4.739 4.557 1.00 93.56 99 ILE A N 1
ATOM 810 C CA . ILE A 1 99 ? 3.150 3.673 4.139 1.00 93.56 99 ILE A CA 1
ATOM 811 C C . ILE A 1 99 ? 3.267 3.749 2.609 1.00 93.56 99 ILE A C 1
ATOM 813 O O . ILE A 1 99 ? 2.239 3.697 1.928 1.00 93.56 99 ILE A O 1
ATOM 817 N N . TYR A 1 100 ? 4.479 3.918 2.069 1.00 87.62 100 TYR A N 1
ATOM 818 C CA . TYR A 1 100 ? 4.743 4.095 0.632 1.00 87.62 100 TYR A CA 1
ATOM 819 C C . TYR A 1 100 ? 6.058 3.455 0.175 1.00 87.62 100 TYR A C 1
ATOM 821 O O . TYR A 1 100 ? 6.959 3.276 1.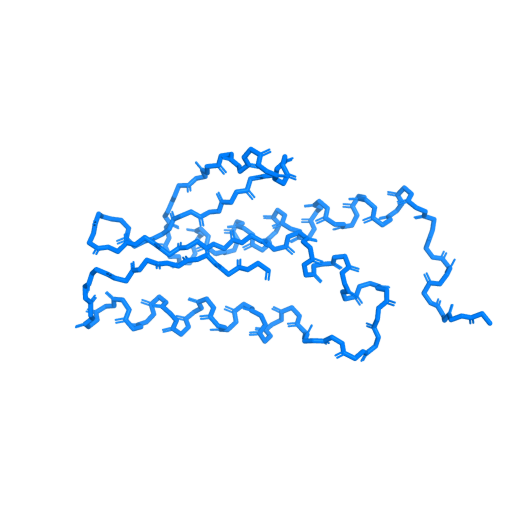025 1.00 87.62 100 TYR A O 1
#

Sequence (100 aa):
MPPYAKFNPAFRQNTRVLFGCYILETARRSFGGRYKWWEIKELPILLSGEPQNAIGIAPFDKVLERMVSDVTESIPEFFQIYVDMMEKSKTESRLSFIIY

Secondary structure (DSSP, 8-state):
--GGGGS-HHHHHHHHHHHHHHHHHHHHHHH--EEEEETTTTEEEEEESTTT-EEEE--HHHHHHHHH-SSS--HHHHHHHHHHHHHHTTT----EEEE-

Radius of gyration: 14.58 Å; chains: 1; bounding box: 35×25×42 Å

Foldseek 3Di:
DPPLVPDDPVNLQVQLVVVQVVLQVVCCVVFNFDWDQDPVVRDIWTFGLPPFETEIEGCRVVSSCVSVDPPDDDPVRLSVVSVVVSVVSVVDGHYYDHRD